Protein AF-A0ABD3V5U9-F1 (afdb_monomer_lite)

Sequence (92 aa):
DKTPYYTSIVICQDKIIVVDLRDKVRIHRRHDGKLLDILDSDSRPRDICLMDATTICVLHYDGLIEMASIKSEDMSPVFTRMKSFRLDGVLD

Foldseek 3Di:
DPPWDFLEWDDADQWIWTQTPVQWIWIAGNPPRHTQEIDDDPARWRYKDDPDNFKIWTAGPQQKIWIWGFDCDPNRTDTDTDDIDGPPPPRD

Structure (mmCIF, N/CA/C/O backbone):
data_AF-A0ABD3V5U9-F1
#
_entry.id   AF-A0ABD3V5U9-F1
#
loop_
_atom_site.group_PDB
_atom_site.id
_atom_site.type_symbol
_atom_site.label_atom_id
_atom_site.label_alt_id
_atom_site.label_comp_id
_atom_site.label_asym_id
_atom_site.label_entity_id
_atom_site.label_seq_id
_atom_site.pdbx_PDB_ins_code
_atom_site.Cartn_x
_atom_site.Cartn_y
_atom_site.Cartn_z
_atom_site.occupancy
_atom_site.B_iso_or_equiv
_atom_site.auth_seq_id
_atom_site.auth_comp_id
_atom_site.auth_asym_id
_atom_site.auth_atom_id
_atom_site.pdbx_PDB_model_num
ATOM 1 N N . ASP A 1 1 ? 7.984 23.439 5.292 1.00 47.34 1 ASP A N 1
ATOM 2 C CA . ASP A 1 1 ? 6.890 22.639 4.717 1.00 47.34 1 ASP A CA 1
ATOM 3 C C . ASP A 1 1 ? 7.082 21.152 4.916 1.00 47.34 1 ASP A C 1
ATOM 5 O O . ASP A 1 1 ? 8.044 20.588 4.416 1.00 47.34 1 ASP A O 1
ATOM 9 N N . LYS A 1 2 ? 6.184 20.516 5.673 1.00 54.22 2 LYS A N 1
ATOM 10 C CA . LYS A 1 2 ? 6.079 19.052 5.811 1.00 54.22 2 LYS A CA 1
ATOM 11 C C . LYS A 1 2 ? 4.731 18.581 5.256 1.00 54.22 2 LYS A C 1
ATOM 13 O O . LYS A 1 2 ? 4.062 17.772 5.888 1.00 54.22 2 LYS A O 1
ATOM 18 N N . THR A 1 3 ? 4.289 19.143 4.132 1.00 60.91 3 THR A N 1
ATOM 19 C CA . THR A 1 3 ? 3.036 18.715 3.503 1.00 60.91 3 THR A CA 1
ATOM 20 C C . THR A 1 3 ? 3.236 17.293 2.983 1.00 60.91 3 THR A C 1
ATOM 22 O O . THR A 1 3 ? 4.133 17.082 2.162 1.00 60.91 3 THR A O 1
ATOM 25 N N . PRO A 1 4 ? 2.494 16.296 3.492 1.00 62.12 4 PRO A N 1
ATOM 26 C CA . PRO A 1 4 ? 2.592 14.943 2.981 1.00 62.12 4 PRO A CA 1
ATOM 27 C C . PRO A 1 4 ? 2.044 14.922 1.554 1.00 62.12 4 PRO A C 1
ATOM 29 O O . PRO A 1 4 ? 0.929 15.371 1.299 1.00 62.12 4 PRO A O 1
ATOM 32 N N . TYR A 1 5 ? 2.847 14.413 0.629 1.00 74.69 5 TYR A N 1
ATOM 33 C CA . TYR A 1 5 ? 2.436 14.164 -0.745 1.00 74.69 5 TYR A CA 1
ATOM 34 C C . TYR A 1 5 ? 2.218 12.663 -0.912 1.00 74.69 5 TYR A C 1
ATOM 36 O O . TYR A 1 5 ? 3.094 11.859 -0.572 1.00 74.69 5 TYR A O 1
ATOM 44 N N . TYR A 1 6 ? 1.048 12.312 -1.433 1.00 80.75 6 TYR A N 1
ATOM 45 C CA . TYR A 1 6 ? 0.648 10.940 -1.710 1.00 80.75 6 TYR A CA 1
ATOM 46 C C . TYR A 1 6 ? 0.578 10.742 -3.219 1.00 80.75 6 TYR A C 1
ATOM 48 O O . TYR A 1 6 ? 0.010 11.584 -3.915 1.00 80.75 6 TYR A O 1
ATOM 56 N N . THR A 1 7 ? 1.160 9.656 -3.725 1.00 82.69 7 THR A N 1
ATOM 57 C CA . THR A 1 7 ? 1.054 9.308 -5.151 1.00 82.69 7 THR A CA 1
ATOM 58 C C . THR A 1 7 ? -0.251 8.583 -5.447 1.00 82.69 7 THR A C 1
ATOM 60 O O . THR A 1 7 ? -0.801 8.744 -6.530 1.00 82.69 7 THR A O 1
ATOM 63 N N . SER A 1 8 ? -0.766 7.822 -4.478 1.00 90.62 8 SER A N 1
ATOM 64 C CA . SER A 1 8 ? -2.017 7.079 -4.600 1.00 90.62 8 SER A CA 1
ATOM 65 C C . SER A 1 8 ? -2.658 6.848 -3.229 1.00 90.62 8 SER A C 1
ATOM 67 O O . SER A 1 8 ? -1.965 6.753 -2.210 1.00 90.62 8 SER A O 1
ATOM 69 N N . ILE A 1 9 ? -3.991 6.812 -3.197 1.00 92.25 9 ILE A N 1
ATOM 70 C CA . ILE A 1 9 ? -4.805 6.655 -1.987 1.00 92.25 9 ILE A CA 1
ATOM 71 C C . ILE A 1 9 ? -5.943 5.685 -2.291 1.00 92.25 9 ILE A C 1
ATOM 73 O O . ILE A 1 9 ? -6.709 5.900 -3.229 1.00 92.25 9 ILE A O 1
ATOM 77 N N . VAL A 1 10 ? -6.120 4.677 -1.440 1.00 93.12 10 VAL A N 1
ATOM 78 C CA . VAL A 1 10 ? -7.295 3.799 -1.451 1.00 93.12 10 VAL A CA 1
ATOM 79 C C . VAL A 1 10 ? -7.955 3.780 -0.077 1.00 93.12 10 VAL A C 1
ATOM 81 O O . VAL A 1 10 ? -7.296 3.845 0.961 1.00 93.12 10 VAL A O 1
ATOM 84 N N . ILE A 1 11 ? -9.285 3.711 -0.060 1.00 90.81 11 ILE A N 1
ATOM 85 C CA . ILE A 1 11 ? -10.080 3.666 1.171 1.00 90.81 11 ILE A CA 1
ATOM 86 C C . ILE A 1 11 ? -10.699 2.278 1.274 1.00 90.81 11 ILE A C 1
ATOM 88 O O . ILE A 1 11 ? -11.421 1.848 0.378 1.00 90.81 11 ILE A O 1
ATOM 92 N N . CYS A 1 12 ? -10.435 1.594 2.383 1.00 86.38 12 CYS A N 1
ATOM 93 C CA . CYS A 1 12 ? -10.938 0.256 2.649 1.00 86.38 12 CYS A CA 1
ATOM 94 C C . CYS A 1 12 ? -11.576 0.232 4.037 1.00 86.38 12 CYS A C 1
ATOM 96 O O . CYS A 1 12 ? -10.878 0.331 5.045 1.00 86.38 12 CYS A O 1
ATOM 98 N N . GLN A 1 13 ? -12.904 0.096 4.098 1.00 86.31 13 GLN A N 1
ATOM 99 C CA . GLN A 1 13 ? -13.665 0.093 5.354 1.00 86.31 13 GLN A CA 1
ATOM 100 C C . GLN A 1 13 ? -13.380 1.352 6.213 1.00 86.31 13 GLN A C 1
ATOM 102 O O . GLN A 1 13 ? -13.663 2.483 5.806 1.00 86.31 13 GLN A O 1
ATOM 107 N N . ASP A 1 14 ? -12.820 1.153 7.407 1.00 86.88 14 ASP A N 1
ATOM 108 C CA . ASP A 1 14 ? -12.413 2.156 8.389 1.00 86.88 14 ASP A CA 1
ATOM 109 C C . ASP A 1 14 ? -10.934 2.567 8.261 1.00 86.88 14 ASP A C 1
ATOM 111 O O . ASP A 1 14 ? -10.393 3.220 9.157 1.00 86.88 14 ASP A O 1
ATOM 115 N N . LYS A 1 15 ? -10.274 2.207 7.156 1.00 89.31 15 LYS A N 1
ATOM 116 C CA . LYS A 1 15 ? -8.843 2.415 6.919 1.00 89.31 15 LYS A CA 1
ATOM 117 C C . LYS A 1 15 ? -8.614 3.238 5.646 1.00 89.31 15 LYS A C 1
ATOM 119 O O . LYS A 1 15 ? -9.336 3.108 4.657 1.00 89.31 15 LYS A O 1
ATOM 124 N N . ILE A 1 16 ? -7.595 4.088 5.676 1.00 91.06 16 ILE A N 1
ATOM 125 C CA . ILE A 1 16 ? -7.082 4.850 4.535 1.00 91.06 16 ILE A CA 1
ATOM 126 C C . ILE A 1 16 ? -5.668 4.356 4.275 1.00 91.06 16 ILE A C 1
ATOM 128 O O . ILE A 1 16 ? -4.819 4.428 5.161 1.00 91.06 16 ILE A O 1
ATOM 132 N N . ILE A 1 17 ? -5.404 3.872 3.071 1.00 91.75 17 ILE A N 1
ATOM 133 C CA . ILE A 1 17 ? -4.096 3.354 2.688 1.00 91.75 17 ILE A CA 1
ATOM 134 C C . ILE A 1 17 ? -3.512 4.290 1.654 1.00 91.75 17 ILE A C 1
ATOM 136 O O . ILE A 1 17 ? -4.177 4.650 0.684 1.00 91.75 17 ILE A O 1
ATOM 140 N N . VAL A 1 18 ? -2.279 4.705 1.884 1.00 91.81 18 VAL A N 1
ATOM 141 C CA . VAL A 1 18 ? -1.612 5.708 1.066 1.00 91.81 18 VAL A CA 1
ATOM 142 C C . VAL A 1 18 ? -0.250 5.206 0.640 1.00 91.81 18 VAL A C 1
ATOM 144 O O . VAL A 1 18 ? 0.471 4.603 1.437 1.00 91.81 18 VAL A O 1
ATOM 147 N N . VAL A 1 19 ? 0.113 5.507 -0.598 1.00 89.06 19 VAL A N 1
ATOM 148 C CA . VAL A 1 19 ? 1.498 5.464 -1.057 1.00 89.06 19 VAL A CA 1
ATOM 149 C C . VAL A 1 19 ? 2.066 6.864 -0.888 1.00 89.06 19 VAL A C 1
ATOM 151 O O . VAL A 1 19 ? 1.548 7.820 -1.470 1.00 89.06 19 VAL A O 1
ATOM 154 N N . ASP A 1 20 ? 3.086 7.014 -0.049 1.00 84.69 20 ASP A N 1
ATOM 155 C CA . ASP A 1 20 ? 3.732 8.308 0.151 1.00 84.69 20 ASP A CA 1
ATOM 156 C C . ASP A 1 20 ? 4.941 8.510 -0.772 1.00 84.69 20 ASP A C 1
ATOM 158 O O . ASP A 1 20 ? 5.539 7.557 -1.262 1.00 84.69 20 ASP A O 1
ATOM 162 N N . LEU A 1 21 ? 5.344 9.769 -0.980 1.00 69.56 21 LEU A N 1
ATOM 163 C CA . LEU A 1 21 ? 6.534 10.097 -1.783 1.00 69.56 21 LEU A CA 1
ATOM 164 C C . LEU A 1 21 ? 7.865 9.588 -1.204 1.00 69.56 21 LEU A C 1
ATOM 166 O O . LEU A 1 21 ? 8.886 9.694 -1.880 1.00 69.56 21 LEU A O 1
ATOM 170 N N . ARG A 1 22 ? 7.883 9.104 0.044 1.00 70.06 22 ARG A N 1
ATOM 171 C CA . ARG A 1 22 ? 9.058 8.473 0.667 1.00 70.06 22 ARG A CA 1
ATOM 172 C C . ARG A 1 22 ? 9.030 6.958 0.509 1.00 70.06 22 ARG A C 1
ATOM 174 O O . ARG A 1 22 ? 9.683 6.255 1.279 1.00 70.06 22 ARG A O 1
ATOM 181 N N . ASP A 1 23 ? 8.277 6.495 -0.479 1.00 77.31 23 ASP A N 1
ATOM 182 C CA . ASP A 1 23 ? 8.324 5.144 -1.001 1.00 77.31 23 ASP A CA 1
ATOM 183 C C . ASP A 1 23 ? 7.827 4.092 -0.002 1.00 77.31 23 ASP A C 1
ATOM 185 O O . ASP A 1 23 ? 8.257 2.942 -0.020 1.00 77.31 23 ASP A O 1
ATOM 189 N N . LYS A 1 24 ? 6.898 4.481 0.880 1.00 87.75 24 LYS A N 1
ATOM 190 C CA . LYS A 1 24 ? 6.258 3.580 1.841 1.00 87.75 24 LYS A CA 1
ATOM 191 C C . LYS A 1 24 ? 4.758 3.530 1.613 1.00 87.75 24 LYS A C 1
ATOM 193 O O . LYS A 1 24 ? 4.101 4.552 1.400 1.00 87.75 24 LYS A O 1
ATOM 198 N N . VAL A 1 25 ? 4.200 2.334 1.756 1.00 92.44 25 VAL A N 1
ATOM 199 C CA . VAL A 1 25 ? 2.752 2.148 1.827 1.00 92.44 25 VAL A CA 1
ATOM 200 C C . VAL A 1 25 ? 2.349 2.188 3.293 1.00 92.44 25 VAL A C 1
ATOM 202 O O . VAL A 1 25 ? 2.872 1.439 4.115 1.00 92.44 25 VAL A O 1
ATOM 205 N N . ARG A 1 26 ? 1.444 3.096 3.651 1.00 92.19 26 ARG A N 1
ATOM 206 C CA . ARG A 1 26 ? 0.995 3.284 5.034 1.00 92.19 26 ARG A CA 1
ATOM 207 C C . ARG A 1 26 ? -0.490 3.086 5.145 1.00 92.19 26 ARG A C 1
ATOM 209 O O . ARG A 1 26 ? -1.240 3.580 4.307 1.00 92.19 26 ARG A O 1
ATOM 216 N N . ILE A 1 27 ? -0.913 2.462 6.231 1.00 91.56 27 ILE A N 1
ATOM 217 C CA . ILE A 1 27 ? -2.319 2.348 6.575 1.00 91.56 27 ILE A CA 1
ATOM 218 C C . ILE A 1 27 ? -2.627 3.214 7.785 1.00 91.56 27 ILE A C 1
ATOM 220 O O . ILE A 1 27 ? -1.998 3.120 8.836 1.00 91.56 27 ILE A O 1
ATOM 224 N N . HIS A 1 28 ? -3.600 4.091 7.610 1.00 91.31 28 HIS A N 1
ATOM 225 C CA . HIS A 1 28 ? -4.109 4.993 8.622 1.00 91.31 28 HIS A CA 1
ATOM 226 C C . HIS A 1 28 ? -5.534 4.598 8.962 1.00 91.31 28 HIS A C 1
ATOM 228 O O . HIS A 1 28 ? -6.284 4.091 8.127 1.00 91.31 28 HIS A O 1
ATOM 234 N N . ARG A 1 29 ? -5.943 4.881 10.186 1.00 90.38 29 ARG A N 1
ATOM 235 C CA . ARG A 1 29 ? -7.336 4.777 10.578 1.00 90.38 29 ARG A CA 1
ATOM 236 C C . ARG A 1 29 ? -8.102 5.990 10.062 1.00 90.38 29 ARG A C 1
ATOM 238 O O . ARG A 1 29 ? -7.655 7.125 10.187 1.00 90.38 29 ARG A O 1
ATOM 245 N N . ARG A 1 30 ? -9.278 5.756 9.487 1.00 89.88 30 ARG A N 1
ATOM 246 C CA . ARG A 1 30 ? -10.063 6.783 8.792 1.00 89.88 30 ARG A CA 1
ATOM 247 C C . ARG A 1 30 ? -10.585 7.886 9.713 1.00 89.88 30 ARG A C 1
ATOM 249 O O . ARG A 1 30 ? -10.709 9.017 9.262 1.00 89.88 30 ARG A O 1
ATOM 256 N N . HIS A 1 31 ? -10.936 7.561 10.958 1.00 88.88 31 HIS A N 1
ATOM 257 C CA . HIS A 1 31 ? -11.643 8.506 11.829 1.00 88.88 31 HIS A CA 1
ATOM 258 C C . HIS A 1 31 ? -10.720 9.501 12.546 1.00 88.88 31 HIS A C 1
ATOM 260 O O . HIS A 1 31 ? -11.091 10.659 12.694 1.00 88.88 31 HIS A O 1
ATOM 266 N N . ASP A 1 32 ? -9.541 9.061 12.994 1.00 88.75 32 ASP A N 1
ATOM 267 C CA . ASP A 1 32 ? -8.577 9.864 13.766 1.00 88.75 32 ASP A CA 1
ATOM 268 C C . ASP A 1 32 ? -7.273 10.125 12.988 1.00 88.75 32 ASP A C 1
ATOM 270 O O . ASP A 1 32 ? -6.403 10.851 13.465 1.00 88.75 32 ASP A O 1
ATOM 274 N N . GLY A 1 33 ? -7.116 9.539 11.795 1.00 88.94 33 GLY A N 1
ATOM 275 C CA . GLY A 1 33 ? -5.892 9.630 11.001 1.00 88.94 33 GLY A CA 1
ATOM 276 C C . GLY A 1 33 ? -4.704 8.890 11.619 1.00 88.94 33 GLY A C 1
ATOM 277 O O . GLY A 1 33 ? -3.578 9.065 11.151 1.00 88.94 33 GLY A O 1
ATOM 278 N N . LYS A 1 34 ? -4.911 8.077 12.666 1.00 89.81 34 LYS A N 1
ATOM 279 C CA . LYS A 1 34 ? -3.829 7.382 13.366 1.00 89.81 34 LYS A CA 1
ATOM 280 C C . LYS A 1 34 ? -3.119 6.432 12.408 1.00 89.81 34 LYS A C 1
ATOM 282 O O . LYS A 1 34 ? -3.763 5.587 11.794 1.00 89.81 34 LYS A O 1
ATOM 287 N N . LEU A 1 35 ? -1.795 6.534 12.318 1.00 90.62 35 LEU A N 1
ATOM 288 C CA . LEU A 1 35 ? -0.975 5.542 11.625 1.00 90.62 35 LEU A CA 1
ATOM 289 C C . LEU A 1 35 ? -1.096 4.193 12.345 1.00 90.62 35 LEU A C 1
ATOM 291 O O . LEU A 1 35 ? -0.872 4.116 13.555 1.00 90.62 35 LEU A O 1
ATOM 295 N N . LEU A 1 36 ? -1.473 3.155 11.605 1.00 90.12 36 LEU A N 1
ATOM 296 C CA . LEU A 1 36 ? -1.674 1.808 12.132 1.00 90.12 36 LEU A CA 1
ATOM 297 C C . LEU A 1 36 ? -0.496 0.899 11.789 1.00 90.12 36 LEU A C 1
ATOM 299 O O . LEU A 1 36 ? 0.000 0.224 12.681 1.00 90.12 36 LEU A O 1
ATOM 303 N N . ASP A 1 37 ? -0.030 0.931 10.539 1.00 91.75 37 ASP A N 1
ATOM 304 C CA . ASP A 1 37 ? 1.090 0.105 10.086 1.00 91.75 37 ASP A CA 1
ATOM 305 C C . ASP A 1 37 ? 1.749 0.671 8.812 1.00 91.75 37 ASP A C 1
ATOM 307 O O . ASP A 1 37 ? 1.207 1.562 8.138 1.00 91.75 37 ASP A O 1
ATOM 311 N N . ILE A 1 38 ? 2.937 0.161 8.491 1.00 91.94 38 ILE A N 1
ATOM 312 C CA . ILE A 1 38 ? 3.729 0.490 7.308 1.00 91.94 38 ILE A CA 1
ATOM 313 C C . ILE A 1 38 ? 4.146 -0.814 6.627 1.00 91.94 38 ILE A C 1
ATOM 315 O O . ILE A 1 38 ? 4.830 -1.637 7.223 1.00 91.94 38 ILE A O 1
ATOM 319 N N . LEU A 1 39 ? 3.798 -0.969 5.352 1.00 90.62 39 LEU A N 1
ATOM 320 C CA . LEU A 1 39 ? 4.358 -2.026 4.520 1.00 90.62 39 LEU A CA 1
ATOM 321 C C . LEU A 1 39 ? 5.695 -1.537 3.958 1.00 90.62 39 LEU A C 1
ATOM 323 O O . LEU A 1 39 ? 5.740 -0.646 3.104 1.00 90.62 39 LEU A O 1
ATOM 327 N N . ASP A 1 40 ? 6.777 -2.117 4.469 1.00 87.38 40 ASP A N 1
ATOM 328 C CA . ASP A 1 40 ? 8.115 -1.932 3.920 1.00 87.38 40 ASP A CA 1
ATOM 329 C C . ASP A 1 40 ? 8.285 -2.779 2.657 1.00 87.38 40 ASP A C 1
ATOM 331 O O . ASP A 1 40 ? 7.916 -3.955 2.622 1.00 87.38 40 ASP A O 1
ATOM 335 N N . SER A 1 41 ? 8.865 -2.176 1.626 1.00 85.12 41 SER A N 1
ATOM 336 C CA . SER A 1 41 ? 9.110 -2.791 0.326 1.00 85.12 41 SER A CA 1
ATOM 337 C C . SER A 1 41 ? 10.568 -2.610 -0.075 1.00 85.12 41 SER A C 1
ATOM 339 O O . SER A 1 41 ? 11.170 -1.573 0.208 1.00 85.12 41 SER A O 1
ATOM 341 N N . ASP A 1 42 ? 11.102 -3.597 -0.792 1.00 82.44 42 ASP A N 1
ATOM 342 C CA . ASP A 1 42 ? 12.451 -3.560 -1.365 1.00 82.44 42 ASP A CA 1
ATOM 343 C C . ASP A 1 42 ? 12.548 -2.634 -2.591 1.00 82.44 42 ASP A C 1
ATOM 345 O O . ASP A 1 42 ? 13.640 -2.267 -3.021 1.00 82.44 42 ASP A O 1
ATOM 349 N N . SER A 1 43 ? 11.402 -2.254 -3.164 1.00 89.12 43 SER A N 1
ATOM 350 C CA . SER A 1 43 ? 11.296 -1.383 -4.336 1.00 89.12 43 SER A CA 1
ATOM 351 C C . SER A 1 43 ? 10.360 -0.204 -4.098 1.00 89.12 43 SER A C 1
ATOM 353 O O . SER A 1 43 ? 9.451 -0.260 -3.268 1.00 89.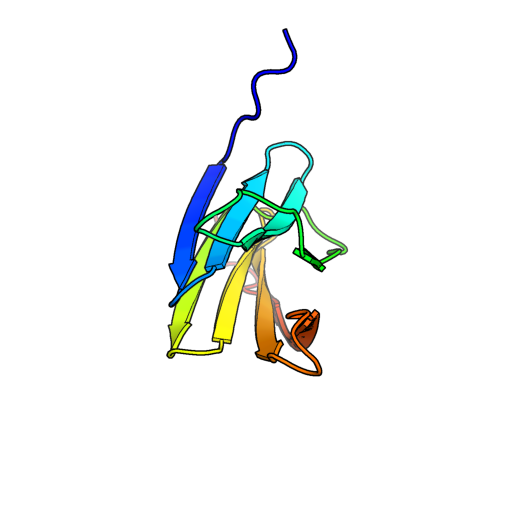12 43 SER A O 1
ATOM 355 N N . ARG A 1 44 ? 10.534 0.850 -4.896 1.00 90.00 44 ARG A N 1
ATOM 356 C CA . ARG A 1 44 ? 9.770 2.092 -4.844 1.00 90.00 44 ARG A CA 1
ATOM 357 C C . ARG A 1 44 ? 8.301 1.882 -5.245 1.00 90.00 44 ARG A C 1
ATOM 359 O O . ARG A 1 44 ? 8.042 1.702 -6.439 1.00 90.00 44 ARG A O 1
AT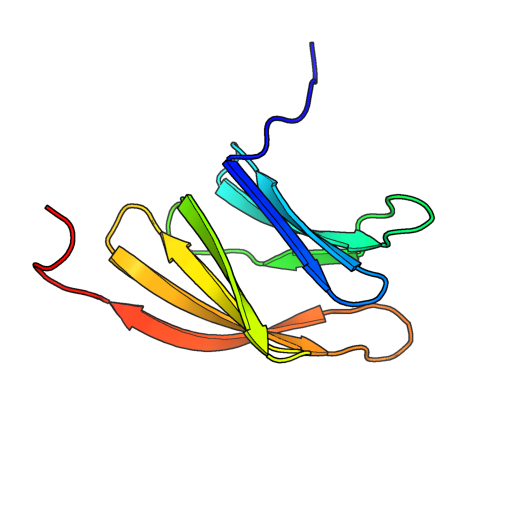OM 366 N N . PRO A 1 45 ? 7.331 1.949 -4.314 1.00 92.25 45 PRO A N 1
ATOM 367 C CA . PRO A 1 45 ? 5.916 1.870 -4.647 1.00 92.25 45 PRO A CA 1
ATOM 368 C C . PRO A 1 45 ? 5.500 3.070 -5.505 1.00 92.25 45 PRO A C 1
ATOM 370 O O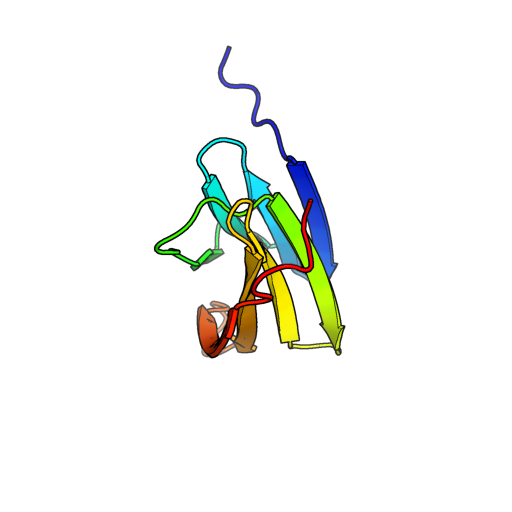 . PRO A 1 45 ? 5.925 4.201 -5.273 1.00 92.25 45 PRO A O 1
ATOM 373 N N . ARG A 1 46 ? 4.662 2.820 -6.505 1.00 90.12 46 ARG A N 1
ATOM 374 C CA . ARG A 1 46 ? 4.149 3.813 -7.453 1.00 90.12 46 ARG A CA 1
ATOM 375 C C . ARG A 1 46 ? 2.657 4.022 -7.253 1.00 90.12 46 ARG A C 1
ATOM 377 O O . ARG A 1 46 ? 2.216 5.159 -7.090 1.00 90.12 46 ARG A O 1
ATOM 384 N N . ASP A 1 47 ? 1.909 2.926 -7.267 1.00 92.38 47 ASP A N 1
ATOM 385 C CA . ASP A 1 47 ? 0.452 2.930 -7.223 1.00 92.38 47 ASP A CA 1
ATOM 386 C C . ASP A 1 47 ? -0.075 1.789 -6.346 1.00 92.38 47 ASP A C 1
ATOM 388 O O . ASP A 1 47 ? 0.628 0.808 -6.090 1.00 92.38 47 ASP A O 1
ATOM 392 N N . ILE A 1 48 ? -1.309 1.925 -5.874 1.00 94.38 48 ILE A N 1
ATOM 393 C CA . ILE A 1 48 ? -1.988 0.936 -5.042 1.00 94.38 48 ILE A CA 1
ATOM 394 C C . ILE A 1 48 ? -3.430 0.757 -5.505 1.00 94.38 48 ILE A C 1
ATOM 396 O O . ILE A 1 48 ? -4.137 1.715 -5.801 1.00 94.38 48 ILE A O 1
ATOM 400 N N . CYS A 1 49 ? -3.887 -0.488 -5.513 1.00 95.25 49 CYS A N 1
ATOM 401 C CA . CYS A 1 49 ? -5.267 -0.843 -5.800 1.00 95.25 49 CYS A CA 1
ATOM 402 C C . CYS A 1 49 ? -5.794 -1.809 -4.736 1.00 95.25 49 CYS A C 1
ATOM 404 O O . CYS A 1 49 ? -5.058 -2.653 -4.220 1.00 95.25 49 CYS A O 1
ATOM 406 N N . LEU A 1 50 ? -7.079 -1.690 -4.412 1.00 93.62 50 LEU A N 1
ATOM 407 C CA . LEU A 1 50 ? -7.778 -2.646 -3.565 1.00 93.62 50 LEU A CA 1
ATOM 408 C C . LEU A 1 50 ? -8.293 -3.793 -4.447 1.00 93.62 50 LEU A C 1
ATOM 410 O O . LEU A 1 50 ? -9.115 -3.564 -5.330 1.00 93.62 50 LEU A O 1
ATOM 414 N N . MET A 1 51 ? -7.805 -5.012 -4.223 1.00 93.44 51 MET A N 1
ATOM 415 C CA . MET A 1 51 ? -8.241 -6.192 -4.981 1.00 93.44 51 MET A CA 1
ATOM 416 C C . MET A 1 51 ? -9.560 -6.754 -4.452 1.00 93.44 51 MET A C 1
ATOM 418 O O . MET A 1 51 ? -10.427 -7.151 -5.224 1.00 93.44 51 MET A O 1
ATOM 422 N N . ASP A 1 52 ? -9.705 -6.785 -3.130 1.00 91.00 52 ASP A N 1
ATOM 423 C CA . ASP A 1 52 ? -10.910 -7.220 -2.429 1.00 91.00 52 ASP A CA 1
ATOM 424 C C . ASP A 1 52 ? -11.032 -6.482 -1.084 1.00 91.00 52 ASP A C 1
ATOM 426 O O . ASP A 1 52 ? -10.235 -5.603 -0.774 1.00 91.00 52 ASP A O 1
ATOM 430 N N . ALA A 1 53 ? -12.020 -6.828 -0.256 1.00 87.38 53 ALA A N 1
ATOM 431 C CA . ALA A 1 53 ? -12.272 -6.147 1.019 1.00 87.38 53 ALA A CA 1
ATOM 432 C C . ALA A 1 53 ? -11.104 -6.181 2.030 1.00 87.38 53 ALA A C 1
ATOM 434 O O . ALA A 1 53 ? -11.156 -5.482 3.041 1.00 87.38 53 ALA A O 1
ATOM 435 N N . THR A 1 54 ? -10.089 -7.012 1.799 1.00 89.12 54 THR A N 1
ATOM 436 C CA . THR A 1 54 ? -8.955 -7.234 2.701 1.00 89.12 54 THR A CA 1
ATOM 437 C C . THR A 1 54 ? -7.599 -7.253 2.003 1.00 89.12 54 THR A C 1
ATOM 439 O O . THR A 1 54 ? -6.588 -7.186 2.692 1.00 89.12 54 THR A O 1
ATOM 442 N N . THR A 1 55 ? -7.540 -7.316 0.676 1.00 92.44 55 THR A N 1
ATOM 443 C CA . THR A 1 55 ? -6.290 -7.472 -0.076 1.00 92.44 55 THR A CA 1
ATOM 444 C C . THR A 1 55 ? -5.992 -6.236 -0.905 1.00 92.44 55 THR A C 1
ATOM 446 O O . THR A 1 55 ? -6.833 -5.767 -1.673 1.00 92.44 55 THR A O 1
ATOM 449 N N . ILE A 1 56 ? -4.761 -5.745 -0.802 1.00 94.75 56 ILE A N 1
ATOM 450 C CA . ILE A 1 56 ? -4.222 -4.705 -1.676 1.00 94.75 56 ILE A CA 1
ATOM 451 C C . ILE A 1 56 ? -3.178 -5.271 -2.627 1.00 94.75 56 ILE A C 1
ATOM 453 O O . ILE A 1 56 ? -2.464 -6.222 -2.309 1.00 94.75 56 ILE A O 1
ATOM 457 N N . CYS A 1 57 ? -3.072 -4.621 -3.776 1.00 95.50 57 CYS A N 1
ATOM 458 C CA . CYS A 1 57 ? -2.014 -4.795 -4.750 1.00 95.50 57 CYS A CA 1
ATOM 459 C C . CYS A 1 57 ? -1.235 -3.486 -4.852 1.00 95.50 57 CYS A C 1
ATOM 461 O O . CYS A 1 57 ? -1.831 -2.429 -5.057 1.00 95.50 57 CYS A O 1
ATOM 463 N N . VAL A 1 58 ? 0.084 -3.557 -4.732 1.00 94.62 58 VAL A N 1
ATOM 464 C CA . VAL A 1 58 ? 0.998 -2.424 -4.850 1.00 94.62 58 VAL A CA 1
ATOM 465 C C . VAL A 1 58 ? 1.836 -2.628 -6.103 1.00 94.62 58 VAL A C 1
ATOM 467 O O . VAL A 1 58 ? 2.475 -3.666 -6.268 1.00 94.62 58 VAL A O 1
ATOM 470 N N . LEU A 1 59 ? 1.802 -1.648 -7.001 1.00 93.31 59 LEU A N 1
ATOM 471 C CA . LEU A 1 59 ? 2.657 -1.594 -8.180 1.00 93.31 59 LEU A CA 1
ATOM 472 C C . LEU A 1 59 ? 3.865 -0.720 -7.867 1.00 93.31 59 LEU A C 1
ATOM 474 O O . LEU A 1 59 ? 3.705 0.399 -7.383 1.00 93.31 59 LEU A O 1
ATOM 478 N N . HIS A 1 60 ? 5.056 -1.196 -8.204 1.00 92.38 60 HIS A N 1
ATOM 479 C CA . HIS A 1 60 ? 6.310 -0.481 -7.999 1.00 92.38 60 HIS A CA 1
ATOM 480 C C . HIS A 1 60 ? 6.872 0.029 -9.329 1.00 92.38 60 HIS A C 1
ATOM 482 O O . HIS A 1 60 ? 6.506 -0.445 -10.406 1.00 92.38 60 HIS A O 1
ATOM 488 N N . TYR A 1 61 ? 7.764 1.018 -9.268 1.00 88.25 61 TYR A N 1
ATOM 489 C CA . TYR A 1 61 ? 8.367 1.612 -10.468 1.00 88.25 61 TYR A CA 1
ATOM 490 C C . TYR A 1 61 ? 9.226 0.632 -11.277 1.00 88.25 61 TYR A C 1
ATOM 492 O O . TYR A 1 61 ? 9.378 0.828 -12.476 1.00 88.25 61 TYR A O 1
ATOM 500 N N . ASP A 1 62 ? 9.769 -0.410 -10.647 1.00 89.25 62 ASP A N 1
ATOM 501 C CA . ASP A 1 62 ? 10.603 -1.432 -11.291 1.00 89.25 62 ASP A CA 1
ATOM 502 C C . ASP A 1 62 ? 9.805 -2.654 -11.784 1.00 89.25 62 ASP A C 1
ATOM 504 O O . ASP A 1 62 ? 10.382 -3.708 -12.054 1.00 89.25 62 ASP A O 1
ATOM 508 N N . GLY A 1 63 ? 8.474 -2.545 -11.829 1.00 90.81 63 GLY A N 1
ATOM 509 C CA . GLY A 1 63 ? 7.583 -3.625 -12.248 1.00 90.81 63 GLY A CA 1
ATOM 510 C C . GLY A 1 63 ? 7.400 -4.756 -11.251 1.00 90.81 63 GLY A C 1
ATOM 511 O O . GLY A 1 63 ? 6.741 -5.745 -11.581 1.00 90.81 63 GLY A O 1
ATOM 512 N N . LEU A 1 64 ? 7.912 -4.615 -10.025 1.00 92.00 64 LEU A N 1
ATOM 513 C CA . LEU A 1 64 ? 7.468 -5.449 -8.918 1.00 92.00 64 LEU A CA 1
ATOM 514 C C . LEU A 1 64 ? 5.978 -5.189 -8.651 1.00 92.00 64 LEU A C 1
ATOM 516 O O . LEU A 1 64 ? 5.524 -4.044 -8.603 1.00 92.00 64 LEU A O 1
ATOM 520 N N . ILE A 1 65 ? 5.231 -6.271 -8.463 1.00 93.81 65 ILE A N 1
ATOM 521 C CA . ILE A 1 65 ? 3.877 -6.267 -7.928 1.00 93.81 65 ILE A CA 1
ATOM 522 C C . ILE A 1 65 ? 3.894 -7.019 -6.603 1.00 93.81 65 ILE A C 1
ATOM 524 O O . ILE A 1 65 ? 4.276 -8.192 -6.547 1.00 93.81 65 ILE A O 1
ATOM 528 N N . GLU A 1 66 ? 3.444 -6.354 -5.542 1.00 94.38 66 GLU A N 1
ATOM 529 C CA . GLU A 1 66 ? 3.282 -6.943 -4.217 1.00 94.38 66 GLU A CA 1
ATOM 530 C C . GLU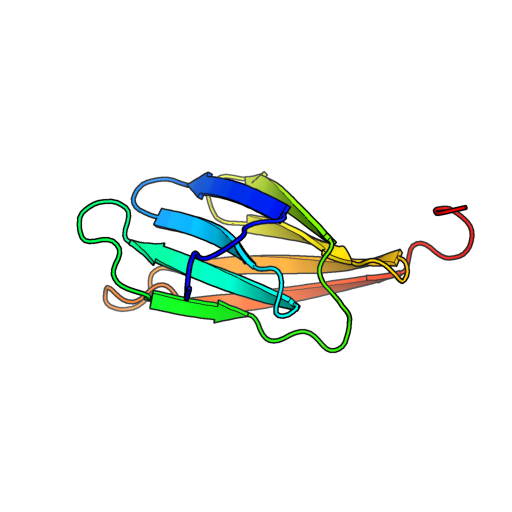 A 1 66 ? 1.808 -7.011 -3.828 1.00 94.38 66 GLU A C 1
ATOM 532 O O . GLU A 1 66 ? 1.069 -6.036 -3.937 1.00 94.38 66 GLU A O 1
ATOM 537 N N . MET A 1 67 ? 1.377 -8.168 -3.333 1.00 95.06 67 MET A N 1
ATOM 538 C CA . MET A 1 67 ? 0.050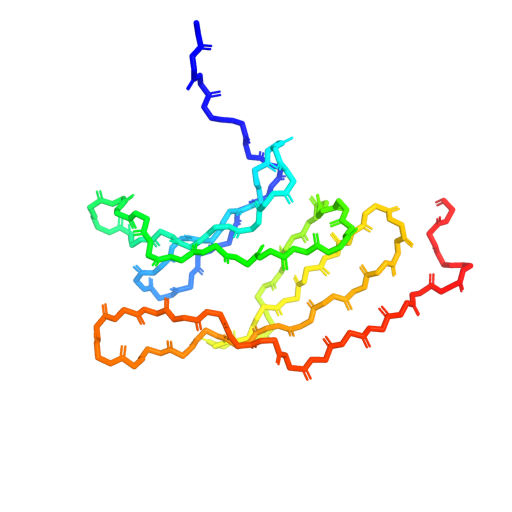 -8.355 -2.758 1.00 95.06 67 MET A CA 1
ATOM 539 C C . MET A 1 67 ? 0.174 -8.537 -1.250 1.00 95.06 67 MET A C 1
ATOM 541 O O . MET A 1 67 ? 0.958 -9.366 -0.773 1.00 95.06 67 MET A O 1
ATOM 545 N N . ALA A 1 68 ? -0.624 -7.786 -0.500 1.00 93.62 68 ALA A N 1
ATOM 546 C CA . ALA A 1 68 ? -0.660 -7.854 0.953 1.00 93.62 68 ALA A CA 1
ATOM 547 C C . ALA A 1 68 ? -2.105 -7.893 1.451 1.00 93.62 68 ALA A C 1
ATOM 549 O O . ALA A 1 68 ? -2.954 -7.136 0.977 1.00 93.62 68 ALA A O 1
ATOM 550 N N . SER A 1 69 ? -2.377 -8.751 2.434 1.00 92.62 69 SER A N 1
ATOM 551 C CA . SER A 1 69 ? -3.642 -8.716 3.164 1.00 92.62 69 SER A CA 1
ATOM 552 C C . SER A 1 69 ? -3.549 -7.741 4.328 1.00 92.62 69 SER A C 1
ATOM 554 O O . SER A 1 69 ? -2.516 -7.658 4.993 1.00 92.62 69 SER A O 1
ATOM 556 N N . ILE A 1 70 ? -4.660 -7.096 4.636 1.00 89.75 70 ILE A N 1
ATOM 557 C CA . ILE A 1 70 ? -4.851 -6.219 5.780 1.00 89.75 70 ILE A CA 1
ATOM 558 C C . ILE A 1 70 ? -5.694 -6.994 6.779 1.00 89.75 70 ILE A C 1
ATOM 560 O O . ILE A 1 70 ? -6.926 -7.013 6.703 1.00 89.75 70 ILE A O 1
ATOM 564 N N . LYS A 1 71 ? -5.029 -7.672 7.711 1.00 81.94 71 LYS A N 1
ATOM 565 C CA . LYS A 1 71 ? -5.723 -8.401 8.772 1.00 81.94 71 LYS A CA 1
ATOM 566 C C . LYS A 1 71 ? -5.910 -7.487 9.962 1.00 81.94 71 LYS A C 1
ATOM 568 O O . LYS A 1 71 ? -4.976 -6.811 10.370 1.00 81.94 71 LYS A O 1
ATOM 573 N N . SER A 1 72 ? -7.116 -7.472 10.513 1.00 69.00 72 SER A N 1
ATOM 574 C CA . SER A 1 72 ? -7.420 -6.760 11.750 1.00 69.00 72 SER A CA 1
ATOM 575 C C . SER A 1 72 ? -7.276 -7.727 12.923 1.00 69.00 72 SER A C 1
ATOM 577 O O . SER A 1 72 ? -8.273 -8.268 13.391 1.00 69.00 72 SER A O 1
ATOM 579 N N . GLU A 1 73 ? -6.048 -7.976 13.370 1.00 60.94 73 GLU A N 1
ATOM 580 C CA . GLU A 1 73 ? -5.799 -8.675 14.636 1.00 60.94 73 GLU A CA 1
ATOM 581 C C . GLU A 1 73 ? -5.773 -7.625 15.760 1.00 60.94 73 GLU A C 1
ATOM 583 O O . GLU A 1 73 ? -5.175 -6.562 15.610 1.00 60.94 73 GLU A O 1
ATOM 588 N N . ASP A 1 74 ? -6.531 -7.852 16.836 1.00 55.88 74 ASP A N 1
ATOM 589 C CA . ASP A 1 74 ? -6.527 -7.038 18.064 1.00 55.88 74 ASP A CA 1
ATOM 590 C C . ASP A 1 74 ? -6.464 -5.506 17.853 1.00 55.88 74 ASP A C 1
ATOM 592 O O . ASP A 1 74 ? -5.555 -4.800 18.296 1.00 55.88 74 ASP A O 1
ATOM 596 N N . MET A 1 75 ? -7.469 -4.971 17.143 1.00 55.00 75 MET A N 1
ATOM 597 C CA . MET A 1 75 ? -7.671 -3.538 16.841 1.00 55.00 75 MET A CA 1
ATOM 598 C C . MET A 1 75 ? -6.526 -2.803 16.111 1.00 55.00 75 MET A C 1
ATOM 600 O O . MET A 1 75 ? -6.607 -1.580 15.923 1.00 55.00 75 MET A O 1
ATOM 604 N N . SER A 1 76 ? -5.490 -3.517 15.673 1.00 63.78 76 SER A N 1
ATOM 605 C CA . SER A 1 76 ? -4.325 -2.954 14.992 1.00 63.78 76 SER A CA 1
ATOM 606 C C . SER A 1 76 ? -4.147 -3.686 13.666 1.00 63.78 76 SER A C 1
ATOM 608 O O . SER A 1 76 ? -3.657 -4.809 13.656 1.00 63.78 76 SER A O 1
ATOM 610 N N . PRO A 1 77 ? -4.600 -3.121 12.534 1.00 71.06 77 PRO A N 1
ATOM 611 C CA . PRO A 1 77 ? -4.428 -3.795 11.265 1.00 71.06 77 PRO A CA 1
ATOM 612 C C . PRO A 1 77 ? -2.952 -3.896 10.915 1.00 71.06 77 PRO A C 1
ATOM 614 O O . PRO A 1 77 ? -2.245 -2.892 10.970 1.00 71.06 77 PRO A O 1
ATOM 617 N N . VAL A 1 78 ? -2.533 -5.094 10.524 1.00 83.81 78 VAL A N 1
ATOM 618 C CA . VAL A 1 78 ? -1.157 -5.388 10.126 1.00 83.81 78 VAL A CA 1
ATOM 619 C C . VAL A 1 78 ? -1.149 -5.838 8.675 1.00 83.81 78 VAL A C 1
ATOM 621 O O . VAL A 1 78 ? -1.983 -6.651 8.250 1.00 83.81 78 VAL A O 1
ATOM 624 N N . PHE A 1 79 ? -0.202 -5.317 7.903 1.00 89.75 79 PHE A N 1
ATOM 625 C CA . PHE A 1 79 ? 0.078 -5.839 6.578 1.00 89.75 79 PHE A CA 1
ATOM 626 C C . PHE A 1 79 ? 0.717 -7.220 6.691 1.00 89.75 79 PHE A C 1
ATOM 628 O O . PHE A 1 79 ? 1.792 -7.396 7.254 1.00 89.75 79 PHE A O 1
ATOM 635 N N . THR A 1 80 ? 0.077 -8.220 6.096 1.00 90.81 80 THR A N 1
ATOM 636 C CA . THR A 1 80 ? 0.694 -9.530 5.878 1.00 90.81 80 THR A CA 1
ATOM 637 C C . THR A 1 80 ? 0.985 -9.680 4.393 1.00 90.81 80 THR A C 1
ATOM 639 O O . THR A 1 80 ? 0.056 -9.792 3.590 1.00 90.81 80 THR A O 1
ATOM 642 N N . ARG A 1 81 ? 2.269 -9.677 4.013 1.00 90.38 81 ARG A N 1
ATOM 643 C CA . ARG A 1 81 ? 2.686 -9.928 2.625 1.00 90.38 81 ARG A CA 1
ATOM 644 C C . ARG A 1 81 ? 2.264 -11.340 2.221 1.00 90.38 81 ARG A C 1
ATOM 646 O O . ARG A 1 81 ? 2.562 -12.305 2.919 1.00 90.38 81 ARG A O 1
ATOM 653 N N . MET A 1 82 ? 1.567 -11.448 1.095 1.00 92.94 82 MET A N 1
ATOM 654 C CA . MET A 1 82 ? 1.031 -12.717 0.600 1.00 92.94 82 MET A CA 1
ATOM 655 C C . MET A 1 82 ? 1.882 -13.280 -0.531 1.00 92.94 82 MET A C 1
ATOM 657 O O . MET A 1 82 ? 2.275 -14.442 -0.503 1.00 92.94 82 MET A O 1
ATOM 661 N N . LYS A 1 83 ? 2.144 -12.458 -1.550 1.00 92.75 83 LYS A N 1
ATOM 662 C CA . LYS A 1 83 ? 2.890 -12.857 -2.743 1.00 92.75 83 LYS A CA 1
ATOM 663 C C . LYS A 1 83 ? 3.494 -11.633 -3.412 1.00 92.75 83 LYS A C 1
ATOM 665 O O . LYS A 1 83 ? 2.894 -10.562 -3.398 1.00 92.75 83 LYS A O 1
ATOM 670 N N . SER A 1 84 ? 4.637 -11.831 -4.049 1.00 93.50 84 SER A N 1
ATOM 671 C CA . SER A 1 84 ? 5.236 -10.873 -4.966 1.00 93.50 84 SER A CA 1
ATOM 672 C C . SER A 1 84 ? 5.571 -11.551 -6.291 1.00 93.50 84 SER A C 1
ATOM 674 O O . SER A 1 84 ? 5.823 -12.758 -6.349 1.00 93.50 84 SER A O 1
ATOM 676 N N . PHE A 1 85 ? 5.506 -10.789 -7.375 1.00 93.88 85 PHE A N 1
ATOM 677 C CA . PHE A 1 85 ? 5.944 -11.219 -8.699 1.00 93.88 85 PHE A CA 1
ATOM 678 C C . PHE A 1 85 ? 6.363 -10.002 -9.521 1.00 93.88 85 PHE A C 1
ATOM 680 O O . PHE A 1 85 ? 5.951 -8.883 -9.227 1.00 93.88 85 PHE A O 1
ATOM 687 N N . ARG A 1 86 ? 7.203 -10.209 -10.536 1.00 91.81 86 ARG A N 1
ATOM 688 C CA . ARG A 1 86 ? 7.636 -9.145 -11.447 1.00 91.81 86 ARG A CA 1
ATOM 689 C C . ARG A 1 86 ? 6.911 -9.257 -12.779 1.00 91.81 86 ARG A C 1
ATOM 691 O O . ARG A 1 86 ? 6.686 -10.361 -13.274 1.00 91.81 86 ARG A O 1
ATOM 698 N N . LEU A 1 87 ? 6.551 -8.109 -13.341 1.00 86.69 87 LEU A N 1
ATOM 699 C CA . LEU A 1 87 ? 6.144 -7.986 -14.735 1.00 86.69 87 LEU A CA 1
ATOM 700 C C . LEU A 1 87 ? 7.364 -7.606 -15.579 1.00 86.69 87 LEU A C 1
ATOM 702 O O . LEU A 1 87 ? 7.571 -6.436 -15.901 1.00 86.69 87 LEU A O 1
ATOM 706 N N . AS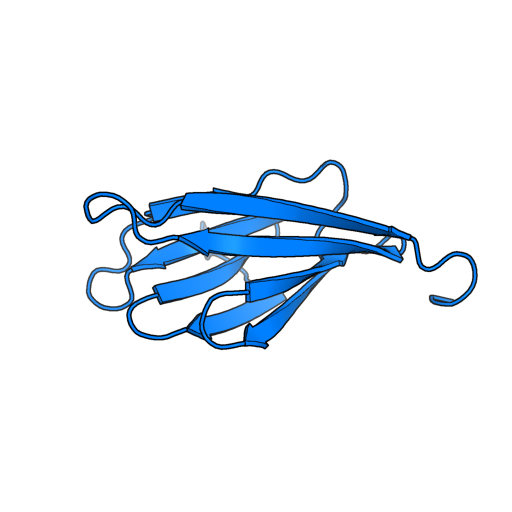P A 1 88 ? 8.187 -8.596 -15.916 1.00 80.94 88 ASP A N 1
ATOM 707 C CA . ASP A 1 88 ? 9.364 -8.374 -16.757 1.00 80.94 88 ASP A CA 1
ATOM 708 C C . ASP A 1 88 ? 8.934 -8.016 -18.192 1.00 80.94 88 ASP A C 1
ATOM 710 O O . ASP A 1 88 ? 8.180 -8.754 -18.828 1.00 80.94 88 ASP A O 1
ATOM 714 N N . GLY A 1 89 ? 9.403 -6.871 -18.701 1.00 69.69 89 GLY A N 1
ATOM 715 C CA . GLY A 1 89 ? 9.181 -6.438 -20.089 1.00 69.69 89 GLY A CA 1
ATOM 716 C C . GLY A 1 89 ? 7.773 -5.923 -20.420 1.00 69.69 89 GLY A C 1
ATOM 717 O O . GLY A 1 89 ? 7.415 -5.879 -21.592 1.00 69.69 89 GLY A O 1
ATOM 718 N N . VAL A 1 90 ? 6.960 -5.569 -19.415 1.00 65.25 90 VAL A N 1
ATOM 719 C CA . VAL A 1 90 ? 5.582 -5.057 -19.613 1.00 65.25 90 VAL A CA 1
ATOM 720 C C . VAL A 1 90 ? 5.459 -3.555 -19.326 1.00 65.25 90 VAL A C 1
ATOM 722 O O . VAL A 1 90 ? 4.532 -2.911 -19.810 1.00 65.25 90 VAL A O 1
ATOM 725 N N . LEU A 1 91 ? 6.373 -2.991 -18.536 1.00 60.81 91 LEU A N 1
ATOM 726 C CA . LEU A 1 91 ? 6.384 -1.573 -18.171 1.00 60.81 91 LEU A CA 1
ATOM 727 C C . LEU A 1 91 ? 7.528 -0.861 -18.899 1.00 60.81 91 LEU A C 1
ATOM 729 O O . LEU A 1 91 ? 8.537 -0.534 -18.277 1.00 60.81 91 LEU A O 1
ATOM 733 N N . ASP A 1 92 ? 7.362 -0.673 -20.207 1.00 52.56 92 ASP A N 1
ATOM 734 C CA . ASP A 1 92 ? 8.081 0.375 -20.947 1.00 52.56 92 ASP A CA 1
ATOM 735 C C . ASP A 1 92 ? 7.429 1.747 -20.690 1.00 52.56 92 ASP A C 1
ATOM 737 O O . ASP A 1 92 ? 6.174 1.823 -20.665 1.00 52.56 92 ASP A O 1
#

Secondary structure (DSSP, 8-state):
-----EEEEEEETTEEEEEETTS-EEEEETTT--EEEEE--SS-EEEEEE-SSSEEEEEETTSEEEEEEEEEETTEEEEEEEEEEE-TTT--

Organism: Sinanodonta woodiana (NCBI:txid1069815)

Radius of gyration: 13.02 Å; chains: 1; bounding box: 26×36×39 Å

pLDDT: mean 84.99, std 11.65, range [47.34, 95.5]